Protein AF-A0AAV3HTE1-F1 (afdb_monomer_lite)

pLDDT: mean 76.44, std 11.51, range [42.75, 90.94]

Sequence (98 aa):
MLFWTSIAVSTVALSRPNISIEVLISLLFIAGVFTWTTIYWLVRNCVKPITCITNDIERMNQTGSVVPIANIYGEEYEALLVAVNKAMRLAQGEKQER

Radius of gyration: 22.9 Å; chains: 1; bounding box: 48×18×62 Å

Structure (mmCIF, N/CA/C/O backbone):
data_AF-A0AAV3HTE1-F1
#
_entry.id   AF-A0AAV3HTE1-F1
#
loop_
_atom_site.group_PDB
_atom_site.id
_atom_site.type_symbol
_atom_site.label_atom_id
_atom_site.label_alt_id
_atom_site.label_comp_id
_atom_site.label_asym_id
_atom_site.label_entity_id
_atom_site.label_seq_id
_atom_site.pdbx_PDB_ins_code
_atom_site.Cartn_x
_atom_site.Cartn_y
_atom_site.Cartn_z
_atom_site.occupancy
_atom_site.B_iso_or_equiv
_atom_site.auth_seq_id
_atom_site.auth_comp_id
_atom_site.auth_asym_id
_atom_site.auth_atom_id
_atom_site.pdbx_PDB_model_num
ATOM 1 N N . MET A 1 1 ? -1.430 -4.995 -18.834 1.00 51.88 1 MET A N 1
ATOM 2 C CA . MET A 1 1 ? -0.607 -4.645 -20.019 1.00 51.88 1 MET A CA 1
ATOM 3 C C . MET A 1 1 ? 0.839 -4.288 -19.672 1.00 51.88 1 MET A C 1
ATOM 5 O O . MET A 1 1 ? 1.728 -4.799 -20.333 1.00 51.88 1 MET A O 1
ATOM 9 N N . LEU A 1 2 ? 1.086 -3.490 -18.627 1.00 53.88 2 LEU A N 1
ATOM 10 C CA . LEU A 1 2 ? 2.416 -2.976 -18.255 1.00 53.88 2 LEU A CA 1
ATOM 11 C C . LEU A 1 2 ? 3.486 -4.065 -17.968 1.00 53.88 2 LEU A C 1
ATOM 13 O O . LEU A 1 2 ? 4.644 -3.928 -18.357 1.00 53.88 2 LEU A O 1
ATOM 17 N N . PHE A 1 3 ? 3.100 -5.191 -17.360 1.00 55.56 3 PHE A N 1
ATOM 18 C CA . PHE A 1 3 ? 4.003 -6.328 -17.116 1.00 55.56 3 PHE A CA 1
ATOM 19 C C . PHE A 1 3 ? 4.531 -6.965 -18.417 1.00 55.56 3 PHE A C 1
ATOM 21 O O . PHE A 1 3 ? 5.726 -7.212 -18.560 1.00 55.56 3 PHE A O 1
ATOM 28 N N . TRP A 1 4 ? 3.658 -7.145 -19.411 1.00 58.12 4 TRP A N 1
ATOM 29 C CA . TRP A 1 4 ? 4.016 -7.742 -20.701 1.00 58.12 4 TRP A CA 1
ATOM 30 C C . TRP A 1 4 ? 4.929 -6.840 -21.536 1.00 58.12 4 TRP A C 1
ATOM 32 O O . TRP A 1 4 ? 5.818 -7.341 -22.221 1.00 58.12 4 TRP A O 1
ATOM 42 N N . THR A 1 5 ? 4.775 -5.516 -21.432 1.00 60.22 5 THR A N 1
ATOM 43 C CA . THR A 1 5 ? 5.692 -4.560 -22.071 1.00 60.22 5 THR A CA 1
ATOM 44 C C . THR A 1 5 ? 7.091 -4.599 -21.459 1.00 60.22 5 THR A C 1
ATOM 46 O O . THR A 1 5 ? 8.066 -4.512 -22.197 1.00 60.22 5 THR A O 1
ATOM 49 N N . SER A 1 6 ? 7.212 -4.800 -20.142 1.00 61.41 6 SER A N 1
ATOM 50 C CA . SER A 1 6 ? 8.520 -4.956 -19.492 1.00 61.41 6 SER A CA 1
ATOM 51 C C .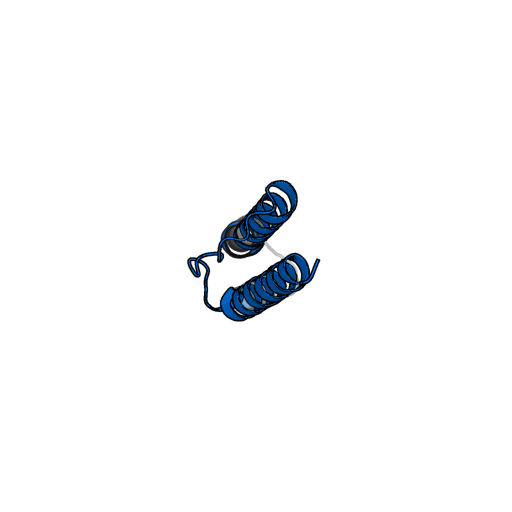 SER A 1 6 ? 9.231 -6.228 -19.963 1.00 61.41 6 SER A C 1
ATOM 53 O O . SER A 1 6 ? 10.402 -6.158 -20.329 1.00 61.41 6 SER A O 1
ATOM 55 N N . ILE A 1 7 ? 8.513 -7.354 -20.048 1.00 66.12 7 ILE A N 1
ATOM 56 C CA . ILE A 1 7 ? 9.067 -8.616 -20.559 1.00 66.12 7 ILE A CA 1
ATOM 57 C C . ILE A 1 7 ? 9.520 -8.454 -22.012 1.00 66.12 7 ILE A C 1
ATOM 59 O O . ILE A 1 7 ? 10.657 -8.788 -22.328 1.00 66.12 7 ILE A O 1
ATOM 63 N N . ALA A 1 8 ? 8.682 -7.880 -22.881 1.00 65.56 8 ALA A N 1
ATOM 64 C CA . ALA A 1 8 ? 9.015 -7.687 -24.292 1.00 65.56 8 ALA A CA 1
ATOM 65 C C . ALA A 1 8 ? 10.276 -6.825 -24.488 1.00 65.56 8 ALA A C 1
ATOM 67 O O . ALA A 1 8 ? 11.138 -7.164 -25.299 1.00 65.56 8 ALA A O 1
ATOM 68 N N . VAL A 1 9 ? 10.421 -5.748 -23.711 1.00 64.94 9 VAL A N 1
ATOM 69 C CA . VAL A 1 9 ? 11.610 -4.886 -23.740 1.00 64.94 9 VAL A CA 1
ATOM 70 C C . VAL A 1 9 ? 12.864 -5.648 -23.299 1.00 64.94 9 VAL A C 1
ATOM 72 O O . VAL A 1 9 ? 13.896 -5.572 -23.969 1.00 64.94 9 VAL A O 1
ATOM 75 N N . SER A 1 10 ? 12.778 -6.438 -22.225 1.00 65.81 10 SER A N 1
ATOM 76 C CA . SER A 1 10 ? 13.894 -7.265 -21.753 1.00 65.81 10 SER A CA 1
ATOM 77 C C . SER A 1 10 ? 14.282 -8.355 -22.759 1.00 65.81 10 SER A C 1
ATOM 79 O O . SER A 1 10 ? 15.469 -8.581 -22.989 1.00 65.81 10 SER A O 1
ATOM 81 N N . THR A 1 11 ? 13.315 -9.003 -23.415 1.00 66.31 11 THR A N 1
ATOM 82 C CA . THR A 1 11 ? 13.580 -10.051 -24.415 1.00 66.31 11 THR A CA 1
ATOM 83 C C . THR A 1 11 ? 14.256 -9.497 -25.675 1.00 66.31 11 THR A C 1
ATOM 85 O O . THR A 1 11 ? 15.161 -10.133 -26.218 1.00 66.31 11 THR A O 1
ATOM 88 N N . VAL A 1 12 ? 13.880 -8.295 -26.129 1.00 64.50 12 VAL A N 1
ATOM 89 C CA . VAL A 1 12 ? 14.532 -7.623 -27.272 1.00 64.50 12 VAL A CA 1
ATOM 90 C C . VAL A 1 12 ? 15.960 -7.186 -26.925 1.00 64.50 12 VAL A C 1
ATOM 92 O O . VAL A 1 12 ? 16.850 -7.278 -27.769 1.00 64.50 12 VAL A O 1
ATOM 95 N N . ALA A 1 13 ? 16.202 -6.773 -25.679 1.00 61.59 13 ALA A N 1
ATOM 96 C CA . ALA A 1 13 ? 17.540 -6.425 -25.207 1.00 61.59 13 ALA A CA 1
ATOM 97 C C . ALA A 1 13 ? 18.487 -7.643 -25.136 1.00 61.59 13 ALA A C 1
ATOM 99 O O . ALA A 1 13 ? 19.674 -7.534 -25.415 1.00 61.59 13 ALA A O 1
ATOM 100 N N . LEU A 1 14 ? 17.974 -8.825 -24.790 1.00 63.28 14 LEU A N 1
ATOM 101 C CA . LEU A 1 14 ? 18.780 -10.049 -24.656 1.00 63.28 14 LEU A CA 1
ATOM 102 C C . LEU A 1 14 ? 19.079 -10.754 -25.989 1.00 63.28 14 LEU A C 1
ATOM 104 O O . LEU A 1 14 ? 20.011 -11.548 -26.069 1.00 63.28 14 LEU A O 1
ATOM 108 N N . SER A 1 15 ? 18.300 -10.483 -27.039 1.00 63.47 15 SER A N 1
ATOM 109 C CA . SER A 1 15 ? 18.374 -11.202 -28.322 1.00 63.47 15 SER A CA 1
ATOM 110 C C . SER A 1 15 ? 19.278 -10.544 -29.371 1.00 63.47 15 SER A C 1
ATOM 112 O O . SER A 1 15 ? 19.452 -11.100 -30.457 1.00 63.47 15 SER A O 1
ATOM 114 N N . ARG A 1 16 ? 19.887 -9.383 -29.077 1.00 62.09 16 ARG A N 1
ATOM 115 C CA . ARG A 1 16 ? 20.807 -8.694 -29.999 1.00 62.09 16 ARG A CA 1
ATOM 116 C C . ARG A 1 16 ? 22.222 -8.591 -29.412 1.00 62.09 16 ARG A C 1
ATOM 118 O O . ARG A 1 16 ? 22.407 -7.874 -28.436 1.00 62.09 16 ARG A O 1
ATOM 125 N N . PRO A 1 17 ? 23.238 -9.226 -30.029 1.00 57.66 17 PRO A N 1
ATOM 126 C CA . PRO A 1 17 ? 24.608 -9.235 -29.505 1.00 57.66 17 PRO A CA 1
ATOM 127 C C . PRO A 1 17 ? 25.351 -7.893 -29.653 1.00 57.66 17 PRO A C 1
ATOM 129 O O . PRO A 1 17 ? 26.352 -7.689 -28.980 1.00 57.66 17 PRO A O 1
ATOM 132 N N . ASN A 1 18 ? 24.852 -6.967 -30.483 1.00 66.06 18 ASN A N 1
ATOM 133 C CA . ASN A 1 18 ? 25.401 -5.617 -30.674 1.00 66.06 18 ASN A CA 1
ATOM 134 C C . ASN A 1 18 ? 24.315 -4.558 -30.436 1.00 66.06 18 ASN A C 1
ATOM 136 O O . ASN A 1 18 ? 23.771 -3.971 -31.374 1.00 66.06 18 ASN A O 1
ATOM 140 N N . ILE A 1 19 ? 23.959 -4.334 -29.175 1.00 67.25 19 ILE A N 1
ATOM 141 C CA . ILE A 1 19 ? 23.120 -3.194 -28.795 1.00 67.25 19 ILE A CA 1
ATOM 142 C C . ILE A 1 19 ? 24.007 -1.955 -28.715 1.00 67.25 19 ILE A C 1
ATOM 144 O O . ILE A 1 19 ? 24.975 -1.928 -27.960 1.00 67.25 19 ILE A O 1
ATOM 148 N N . SER A 1 20 ? 23.675 -0.927 -29.504 1.00 78.12 20 SER A N 1
ATOM 149 C CA . SER A 1 20 ? 24.310 0.387 -29.374 1.00 78.12 20 SER A CA 1
ATOM 150 C C . SER A 1 20 ? 24.117 0.907 -27.949 1.00 78.12 20 SER A C 1
ATOM 152 O O . SER A 1 20 ? 23.028 0.782 -27.384 1.00 78.12 20 SER A O 1
ATOM 154 N N . ILE A 1 21 ? 25.156 1.520 -27.381 1.00 77.38 21 ILE A N 1
ATOM 155 C CA . ILE A 1 21 ? 25.131 2.104 -26.032 1.00 77.38 21 ILE A CA 1
ATOM 156 C C . ILE A 1 21 ? 23.937 3.059 -25.874 1.00 77.38 21 ILE A C 1
ATOM 158 O O . ILE A 1 21 ? 23.271 3.047 -24.844 1.00 77.38 21 ILE A O 1
ATOM 162 N N . GLU A 1 22 ? 23.596 3.813 -26.918 1.00 74.25 22 GLU A N 1
ATOM 163 C CA . GLU A 1 22 ? 22.443 4.723 -26.936 1.00 74.25 22 GLU A CA 1
ATOM 164 C C . GLU A 1 22 ? 21.107 3.993 -26.722 1.00 74.25 22 GLU A C 1
ATOM 166 O O . GLU A 1 22 ? 20.235 4.458 -25.983 1.00 74.25 22 GLU A O 1
ATOM 171 N N . VAL A 1 23 ? 20.957 2.811 -27.325 1.00 78.56 23 VAL A N 1
ATOM 172 C CA . VAL A 1 23 ? 19.771 1.962 -27.164 1.00 78.56 23 VAL A CA 1
ATOM 173 C C . VAL A 1 23 ? 19.736 1.377 -25.753 1.00 78.56 23 VAL A C 1
ATOM 175 O O . VAL A 1 23 ? 18.681 1.386 -25.125 1.00 78.56 23 VAL A O 1
ATOM 178 N N . LEU A 1 24 ? 20.877 0.944 -25.209 1.00 76.00 24 LEU A N 1
ATOM 179 C CA . LEU A 1 24 ? 20.959 0.446 -23.833 1.00 76.00 24 LEU A CA 1
ATOM 180 C C . LEU A 1 24 ? 20.568 1.525 -22.809 1.00 76.00 24 LEU A C 1
ATOM 182 O O . LEU A 1 24 ? 19.758 1.260 -21.922 1.00 76.00 24 LEU A O 1
ATOM 186 N N . ILE A 1 25 ? 21.088 2.749 -22.954 1.00 80.25 25 ILE A N 1
ATOM 187 C CA . ILE A 1 25 ? 20.755 3.885 -22.079 1.00 80.25 25 ILE A CA 1
ATOM 188 C C . ILE A 1 25 ? 19.260 4.214 -22.166 1.00 80.25 25 ILE A C 1
ATOM 190 O O . ILE A 1 25 ? 18.6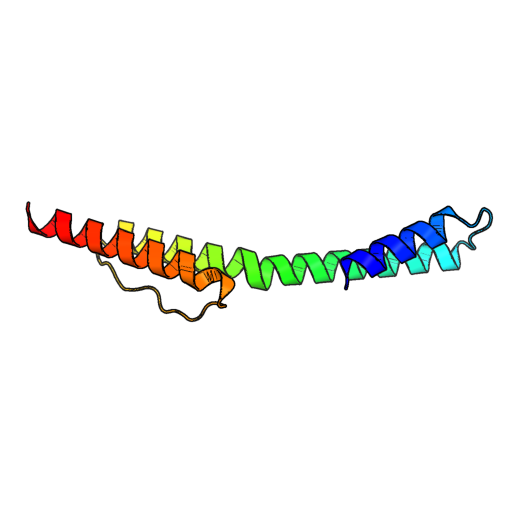07 4.391 -21.137 1.00 80.25 25 ILE A O 1
ATOM 194 N N . SER A 1 26 ? 18.697 4.236 -23.377 1.00 79.75 26 SER A N 1
ATOM 195 C CA . SER A 1 26 ? 17.267 4.493 -23.587 1.00 79.75 26 SER A CA 1
ATOM 196 C C . SER A 1 26 ? 16.392 3.437 -22.905 1.00 79.75 26 SER A C 1
ATOM 198 O O . SER A 1 26 ? 15.407 3.770 -22.247 1.00 79.75 26 SER A O 1
ATOM 200 N N . LEU A 1 27 ? 16.772 2.160 -23.009 1.00 81.06 27 LEU A N 1
ATOM 201 C CA . LEU A 1 27 ? 16.057 1.056 -22.369 1.00 81.06 27 LEU A CA 1
ATOM 202 C C . LEU A 1 27 ? 16.128 1.121 -20.840 1.00 81.06 27 LEU A C 1
ATOM 204 O O . LEU A 1 27 ? 15.110 0.923 -20.177 1.00 81.06 27 LEU A O 1
ATOM 208 N N . LEU A 1 28 ? 17.297 1.441 -20.279 1.00 82.94 28 LEU A N 1
ATOM 209 C CA . LEU A 1 28 ? 17.465 1.627 -18.835 1.00 82.94 28 LEU A CA 1
ATOM 210 C C . LEU A 1 28 ? 16.639 2.808 -18.319 1.00 82.94 28 LEU A C 1
ATOM 212 O O . LEU A 1 28 ? 16.012 2.703 -17.266 1.00 82.94 28 LEU A O 1
ATOM 216 N N . PHE A 1 29 ? 16.581 3.907 -19.074 1.00 83.38 29 PHE A N 1
ATOM 217 C CA . PHE A 1 29 ? 15.758 5.059 -18.722 1.00 83.38 29 PHE A CA 1
ATOM 218 C C . PHE A 1 29 ? 14.264 4.706 -18.717 1.00 83.38 29 PHE A C 1
ATOM 220 O O . PHE A 1 29 ? 13.568 4.991 -17.743 1.00 83.38 29 PHE A O 1
ATOM 227 N N . ILE A 1 30 ? 13.780 4.013 -19.754 1.00 85.19 30 ILE A N 1
ATOM 228 C CA . ILE A 1 30 ? 12.386 3.547 -19.831 1.00 85.19 30 ILE A CA 1
ATOM 229 C C . ILE A 1 30 ? 12.069 2.599 -18.670 1.00 85.19 30 ILE A C 1
ATOM 231 O O . ILE A 1 30 ? 11.040 2.763 -18.015 1.00 85.19 30 ILE A O 1
ATOM 235 N N . ALA A 1 31 ? 12.955 1.643 -18.374 1.00 81.81 31 ALA A N 1
ATOM 236 C CA . ALA A 1 31 ? 12.789 0.723 -17.252 1.00 81.81 31 ALA A CA 1
ATOM 237 C C . ALA A 1 31 ? 12.754 1.462 -15.903 1.00 81.81 31 ALA A C 1
ATOM 239 O O . ALA A 1 31 ? 11.924 1.145 -15.048 1.00 81.81 31 ALA A O 1
ATOM 240 N N . GLY A 1 32 ? 13.603 2.478 -15.725 1.00 83.69 32 GLY A N 1
ATOM 241 C CA . GLY A 1 32 ? 13.630 3.322 -14.532 1.00 83.69 32 GLY A CA 1
ATOM 242 C C . GLY A 1 32 ? 12.330 4.102 -14.337 1.00 83.69 32 GLY A C 1
ATOM 243 O O . GLY A 1 32 ? 11.710 4.006 -13.277 1.00 83.69 32 GLY A O 1
ATOM 244 N N . VAL A 1 33 ? 11.868 4.811 -15.373 1.00 88.50 33 VAL A N 1
ATOM 245 C CA . VAL A 1 33 ? 10.602 5.566 -15.337 1.00 88.50 33 VAL A CA 1
ATOM 246 C C . VAL A 1 33 ? 9.425 4.631 -15.077 1.00 88.50 33 VAL A C 1
ATOM 248 O O . VAL A 1 33 ? 8.600 4.902 -14.210 1.00 88.50 33 VAL A O 1
ATOM 251 N N . PHE A 1 34 ? 9.374 3.495 -15.769 1.00 86.00 34 PHE A N 1
ATOM 252 C CA . PHE A 1 34 ? 8.320 2.505 -15.591 1.00 86.00 34 PHE A CA 1
ATOM 253 C C . PHE A 1 34 ? 8.268 1.965 -14.156 1.00 86.00 34 PHE A C 1
ATOM 255 O O . PHE A 1 34 ? 7.192 1.886 -13.554 1.00 86.00 34 PHE A O 1
ATOM 262 N N . THR A 1 35 ? 9.428 1.630 -13.587 1.00 86.00 35 THR A N 1
ATOM 263 C CA . THR A 1 35 ? 9.537 1.145 -12.206 1.00 86.00 35 THR A CA 1
ATOM 264 C C . THR A 1 35 ? 9.073 2.219 -11.227 1.00 86.00 35 THR A C 1
ATOM 266 O O . THR A 1 35 ? 8.243 1.943 -10.362 1.00 86.00 35 THR A O 1
ATOM 269 N N . TRP A 1 36 ? 9.525 3.462 -11.406 1.00 90.75 36 TRP A N 1
ATOM 270 C CA . TRP A 1 36 ? 9.112 4.595 -10.582 1.00 90.75 36 TRP A CA 1
ATOM 271 C C . TRP A 1 36 ? 7.599 4.830 -10.627 1.00 90.75 36 TRP A C 1
ATOM 273 O O . TRP A 1 36 ? 6.958 4.921 -9.581 1.00 90.75 36 TRP A O 1
ATOM 283 N N . THR A 1 37 ? 7.003 4.878 -11.822 1.00 90.50 37 THR A N 1
ATOM 284 C CA . THR A 1 37 ? 5.557 5.075 -11.992 1.00 90.50 37 THR A CA 1
ATOM 285 C C . THR A 1 37 ? 4.760 3.939 -11.357 1.00 90.50 37 THR A C 1
ATOM 287 O O . THR A 1 37 ? 3.746 4.195 -10.709 1.00 90.50 37 THR A O 1
ATOM 290 N N . THR A 1 38 ? 5.232 2.697 -11.489 1.00 87.50 38 THR A N 1
ATOM 291 C CA . THR A 1 38 ? 4.579 1.526 -10.889 1.00 87.50 38 THR A CA 1
ATOM 292 C C . THR A 1 38 ? 4.626 1.586 -9.364 1.00 87.50 38 THR A C 1
ATOM 294 O O . THR A 1 38 ? 3.596 1.412 -8.714 1.00 87.50 38 THR A O 1
ATOM 297 N N . ILE A 1 39 ? 5.788 1.905 -8.782 1.00 89.94 39 ILE A N 1
ATOM 298 C CA . ILE A 1 39 ? 5.938 2.080 -7.330 1.00 89.94 39 ILE A CA 1
ATOM 299 C C . ILE A 1 39 ? 5.058 3.232 -6.840 1.00 89.94 39 ILE A C 1
ATOM 301 O O . ILE A 1 39 ? 4.333 3.076 -5.861 1.00 89.94 39 ILE A O 1
ATOM 305 N N . TYR A 1 40 ? 5.072 4.374 -7.528 1.00 90.94 40 TYR A N 1
ATOM 306 C CA . TYR A 1 40 ? 4.244 5.524 -7.173 1.00 90.94 40 TYR A CA 1
ATOM 307 C C . TYR A 1 40 ? 2.751 5.170 -7.183 1.00 90.94 40 TYR A C 1
ATOM 309 O O . TYR A 1 40 ? 2.023 5.514 -6.249 1.00 90.94 40 TYR A O 1
ATOM 317 N N . TRP A 1 41 ? 2.299 4.450 -8.213 1.00 90.25 41 TRP A N 1
ATOM 318 C CA . TRP A 1 41 ? 0.920 3.986 -8.315 1.00 90.25 41 TRP A CA 1
ATOM 319 C C . TRP A 1 41 ? 0.564 3.030 -7.171 1.00 90.25 41 TRP A C 1
ATOM 321 O O . TRP A 1 41 ? -0.474 3.217 -6.538 1.00 90.25 41 TRP A O 1
ATOM 331 N N . LEU A 1 42 ? 1.439 2.073 -6.850 1.00 89.19 42 LEU A N 1
ATOM 332 C CA . LEU A 1 42 ? 1.233 1.104 -5.772 1.00 89.19 42 LEU A CA 1
ATOM 333 C C . LEU A 1 42 ? 1.213 1.777 -4.393 1.00 89.19 42 LEU A C 1
ATOM 335 O O . LEU A 1 42 ? 0.346 1.499 -3.570 1.00 89.19 42 LEU A O 1
ATOM 339 N N . VAL A 1 43 ? 2.108 2.728 -4.133 1.00 89.50 43 VAL A N 1
ATOM 340 C CA . VAL A 1 43 ? 2.102 3.482 -2.872 1.00 89.50 43 VAL A CA 1
ATOM 341 C C . VAL A 1 43 ? 0.821 4.304 -2.743 1.00 89.50 43 VAL A C 1
ATOM 343 O O . VAL A 1 43 ? 0.196 4.323 -1.684 1.00 89.50 43 VAL A O 1
ATOM 346 N N . ARG A 1 44 ? 0.411 4.988 -3.815 1.00 87.19 44 ARG A N 1
ATOM 347 C CA . ARG A 1 44 ? -0.747 5.884 -3.783 1.00 87.19 44 ARG A CA 1
ATOM 348 C C . ARG A 1 44 ? -2.072 5.138 -3.666 1.00 87.19 44 ARG A C 1
ATOM 350 O O . ARG A 1 44 ? -2.918 5.588 -2.901 1.00 87.19 44 ARG A O 1
ATOM 357 N N . ASN A 1 45 ? -2.251 4.063 -4.426 1.00 84.62 45 ASN A N 1
ATOM 358 C CA . ASN A 1 45 ? -3.526 3.352 -4.505 1.00 84.62 45 ASN A CA 1
ATOM 359 C C . ASN A 1 45 ? -3.599 2.166 -3.552 1.00 84.62 45 ASN A C 1
ATOM 361 O O . ASN A 1 45 ? -4.704 1.780 -3.198 1.00 84.62 45 ASN A O 1
ATOM 365 N N . CYS A 1 46 ? -2.459 1.615 -3.118 1.00 85.12 46 CYS A N 1
ATOM 366 C CA . CYS A 1 46 ? -2.458 0.468 -2.218 1.00 85.12 46 CYS A CA 1
ATOM 367 C C . CYS A 1 46 ? -2.040 0.821 -0.793 1.00 85.12 46 CYS A C 1
ATOM 369 O O . CYS A 1 46 ? -2.799 0.632 0.154 1.00 85.12 46 CYS A O 1
ATOM 371 N N . VAL A 1 47 ? -0.828 1.356 -0.632 1.00 86.56 47 VAL A N 1
ATOM 372 C CA . VAL A 1 47 ? -0.246 1.568 0.702 1.00 86.56 47 VAL A CA 1
ATOM 373 C C . VAL A 1 47 ? -0.990 2.664 1.462 1.00 86.56 47 VAL A C 1
ATOM 375 O O . VAL A 1 47 ? -1.383 2.448 2.603 1.00 86.56 47 VAL A O 1
ATOM 378 N N . LYS A 1 48 ? -1.234 3.822 0.833 1.00 87.25 48 LYS A N 1
ATOM 379 C CA . LYS A 1 48 ? -1.897 4.955 1.499 1.00 87.25 48 LYS A CA 1
ATOM 380 C C . LYS A 1 48 ? -3.297 4.612 2.034 1.00 87.25 48 LYS A C 1
ATOM 382 O O . LYS A 1 48 ? -3.524 4.896 3.208 1.00 87.25 48 LYS A O 1
ATOM 387 N N . PRO A 1 49 ? -4.213 3.999 1.255 1.00 84.62 49 PRO A N 1
ATOM 388 C CA . PRO A 1 49 ? -5.513 3.571 1.772 1.00 84.62 49 PRO A CA 1
ATOM 389 C C . PRO A 1 49 ? -5.408 2.644 2.979 1.00 84.62 49 PRO A C 1
ATOM 391 O O . PRO A 1 49 ? -6.052 2.895 3.993 1.00 84.62 49 PRO A O 1
ATOM 394 N N . ILE A 1 50 ? -4.538 1.630 2.906 1.00 86.56 50 ILE A N 1
ATOM 395 C CA . ILE A 1 50 ? -4.322 0.686 4.009 1.00 86.56 50 ILE A CA 1
ATOM 396 C C . ILE A 1 50 ? -3.822 1.424 5.253 1.00 86.56 50 ILE A C 1
ATOM 398 O O . ILE A 1 50 ? -4.363 1.225 6.333 1.00 86.56 50 ILE A O 1
ATOM 402 N N . THR A 1 51 ? -2.833 2.311 5.116 1.00 87.94 51 THR A N 1
ATOM 403 C CA . THR A 1 51 ? -2.316 3.098 6.244 1.00 87.94 51 THR A CA 1
ATOM 404 C C . THR A 1 51 ? -3.395 3.979 6.873 1.00 87.94 51 THR A C 1
ATOM 406 O O . THR A 1 51 ? -3.463 4.065 8.096 1.00 87.94 51 THR A O 1
ATOM 409 N N . CYS A 1 52 ? -4.253 4.615 6.071 1.00 86.56 52 CYS A N 1
ATOM 410 C CA . CYS A 1 52 ? -5.362 5.410 6.598 1.00 86.56 52 CYS A CA 1
ATOM 411 C C . CYS A 1 52 ? -6.354 4.550 7.389 1.00 86.56 52 CYS A C 1
ATOM 413 O O . CYS A 1 52 ? -6.663 4.896 8.525 1.00 86.56 52 CYS A O 1
ATOM 415 N N . ILE A 1 53 ? -6.777 3.408 6.835 1.00 86.38 53 ILE A N 1
ATOM 416 C CA . ILE A 1 53 ? -7.683 2.471 7.515 1.00 86.38 53 ILE A CA 1
ATOM 417 C C . ILE A 1 53 ? -7.067 1.997 8.838 1.00 86.38 53 ILE A C 1
ATOM 419 O O . ILE A 1 53 ? -7.734 2.013 9.869 1.00 86.38 53 ILE A O 1
ATOM 423 N N . THR A 1 54 ? -5.786 1.623 8.838 1.00 87.12 54 THR A N 1
ATOM 424 C CA . THR A 1 54 ? -5.081 1.197 10.055 1.00 87.12 54 THR A CA 1
ATOM 425 C C . THR A 1 54 ? -5.032 2.306 11.106 1.00 87.12 54 THR A C 1
ATOM 427 O O . THR A 1 54 ? -5.317 2.043 12.272 1.00 87.12 54 THR A O 1
ATOM 430 N N . ASN A 1 55 ? -4.733 3.546 10.710 1.00 88.00 55 ASN A N 1
ATOM 431 C CA . ASN A 1 55 ? -4.710 4.685 11.632 1.00 88.00 55 ASN A CA 1
ATOM 432 C C . ASN A 1 55 ? -6.095 4.980 12.221 1.00 88.00 55 ASN A C 1
ATOM 434 O O . ASN A 1 55 ? -6.201 5.346 13.392 1.00 88.00 55 ASN A O 1
ATOM 438 N N . ASP A 1 56 ? -7.156 4.824 11.429 1.00 85.12 56 ASP A N 1
ATOM 439 C CA . ASP A 1 56 ? -8.526 5.000 11.906 1.00 85.12 56 ASP A CA 1
ATOM 440 C C . ASP A 1 56 ? -8.890 3.916 12.929 1.00 85.12 56 ASP A C 1
ATOM 442 O O . ASP A 1 56 ? -9.403 4.238 14.000 1.00 85.12 56 ASP A O 1
ATOM 446 N N . ILE A 1 57 ? -8.538 2.652 12.668 1.00 84.75 57 ILE A N 1
ATOM 447 C CA . ILE A 1 57 ? -8.711 1.550 13.630 1.00 84.75 57 ILE A CA 1
ATOM 448 C C . ILE A 1 57 ? -7.934 1.829 14.924 1.00 84.75 57 ILE A C 1
ATOM 450 O O . ILE A 1 57 ? -8.470 1.660 16.021 1.00 84.75 57 ILE A O 1
ATOM 454 N N . GLU A 1 58 ? -6.684 2.284 14.820 1.00 86.25 58 GLU A N 1
ATOM 455 C CA . GLU A 1 58 ? -5.854 2.599 15.984 1.00 86.25 58 GLU A CA 1
ATOM 456 C C . GLU A 1 58 ? -6.449 3.745 16.812 1.00 86.25 58 GLU A C 1
ATOM 458 O O . GLU A 1 58 ? -6.545 3.644 18.038 1.00 86.25 58 GLU A O 1
ATOM 463 N N . ARG A 1 59 ? -6.944 4.802 16.158 1.00 84.12 59 ARG A N 1
ATOM 464 C CA . ARG A 1 59 ? -7.657 5.898 16.829 1.00 84.12 59 ARG A CA 1
ATOM 465 C C . ARG A 1 59 ? -8.912 5.421 17.546 1.00 84.12 59 ARG A C 1
ATOM 467 O O . ARG A 1 59 ? -9.187 5.887 18.652 1.00 84.12 59 ARG A O 1
ATOM 474 N N . MET A 1 60 ? -9.671 4.501 16.962 1.00 81.94 60 MET A N 1
ATOM 475 C CA . MET A 1 60 ? -10.866 3.948 17.609 1.00 81.94 60 MET A CA 1
ATOM 476 C C . MET A 1 60 ? -10.511 3.083 18.816 1.00 81.94 60 MET A C 1
ATOM 478 O O . MET A 1 60 ? -11.185 3.153 19.843 1.00 81.94 60 MET A O 1
ATOM 482 N N . ASN A 1 61 ? -9.413 2.331 18.740 1.00 82.00 61 ASN A N 1
ATOM 483 C CA . ASN A 1 61 ? -8.891 1.590 19.883 1.00 82.00 61 ASN A CA 1
ATOM 484 C C . ASN A 1 61 ? -8.471 2.533 21.027 1.00 82.00 61 ASN A C 1
ATOM 486 O O . ASN A 1 61 ? -8.816 2.294 22.182 1.00 82.00 61 ASN A O 1
ATOM 490 N N . GLN A 1 62 ? -7.785 3.636 20.708 1.00 83.94 62 GLN A N 1
ATOM 491 C CA . GLN A 1 62 ? -7.304 4.610 21.697 1.00 83.94 62 GLN A CA 1
ATOM 492 C C . GLN A 1 62 ? -8.426 5.459 22.313 1.00 83.94 62 GLN A C 1
ATOM 494 O O . GLN A 1 62 ? -8.410 5.733 23.509 1.00 83.94 62 GLN A O 1
ATOM 499 N N . THR A 1 63 ? -9.403 5.889 21.512 1.00 78.69 63 THR A N 1
ATOM 500 C CA . THR A 1 63 ? -10.514 6.741 21.980 1.00 78.69 63 THR A CA 1
ATOM 501 C C . THR A 1 63 ? -11.662 5.941 22.588 1.00 78.69 63 THR A C 1
ATOM 503 O O . THR A 1 63 ? -12.517 6.506 23.266 1.00 78.69 63 THR A O 1
ATOM 506 N N . GLY A 1 64 ? -11.729 4.636 22.315 1.00 71.06 64 GLY A N 1
ATOM 507 C CA . GLY A 1 64 ? -12.843 3.774 22.698 1.00 71.06 64 GLY A CA 1
ATOM 508 C C . GLY A 1 64 ? -14.150 4.064 21.951 1.00 71.06 64 GLY A C 1
ATOM 509 O O . GLY A 1 64 ? -15.111 3.314 22.137 1.00 71.06 64 GLY A O 1
ATOM 510 N N . SER A 1 65 ? -14.178 5.103 21.110 1.00 72.88 65 SER A N 1
ATOM 511 C CA . SER A 1 65 ? -15.300 5.483 20.260 1.00 72.88 65 SER A CA 1
ATOM 512 C C . SER A 1 65 ? -15.139 4.825 18.899 1.00 72.88 65 SER A C 1
ATOM 514 O O . SER A 1 65 ? -14.175 5.071 18.177 1.00 72.88 65 SER A O 1
ATOM 516 N N . VAL A 1 66 ? -16.090 3.966 18.560 1.00 73.69 66 VAL A N 1
ATOM 517 C CA . VAL A 1 66 ? -16.104 3.244 17.293 1.00 73.69 66 VAL A CA 1
ATOM 518 C C . VAL A 1 66 ? -16.968 4.022 16.309 1.00 73.69 66 VAL A C 1
ATOM 520 O O . VAL A 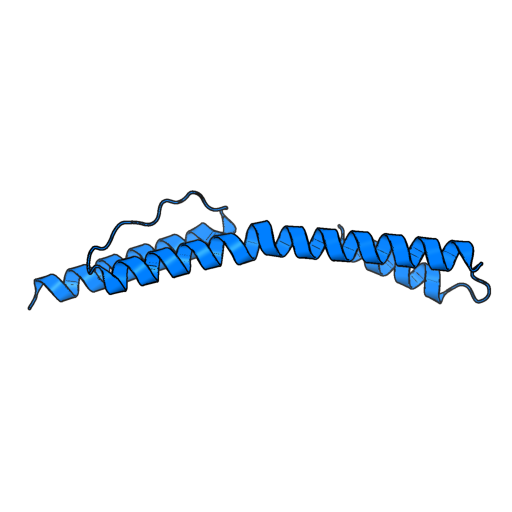1 66 ? -18.176 4.168 16.504 1.00 73.69 66 VAL A O 1
ATOM 523 N N . VAL A 1 67 ? -16.338 4.518 15.247 1.00 71.50 67 VAL A N 1
ATOM 524 C CA . VAL A 1 67 ? -16.994 5.248 14.159 1.00 71.50 67 VAL A CA 1
ATOM 525 C C . VAL A 1 67 ? -16.857 4.413 12.887 1.00 71.50 67 VAL A C 1
ATOM 527 O O . VAL A 1 67 ? -15.764 3.942 12.599 1.00 71.50 67 VAL A O 1
ATOM 530 N N . PRO A 1 68 ? -17.923 4.187 12.105 1.00 68.19 68 PRO A N 1
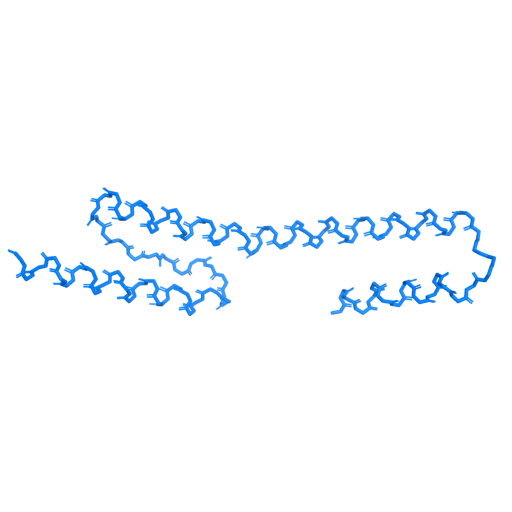ATOM 531 C CA . PRO A 1 68 ? -17.792 3.443 10.858 1.00 68.19 68 PRO A CA 1
ATOM 532 C C . PRO A 1 68 ? -16.830 4.154 9.896 1.00 68.19 68 PRO A C 1
ATOM 534 O O . PRO A 1 68 ? -16.967 5.353 9.646 1.00 68.19 68 PRO A O 1
ATOM 537 N N . ILE A 1 69 ? -15.872 3.406 9.340 1.00 74.00 69 ILE A N 1
ATOM 538 C CA . ILE A 1 69 ? -14.950 3.933 8.326 1.00 74.00 69 ILE A CA 1
ATOM 539 C C . ILE A 1 69 ? -15.740 4.094 7.025 1.00 74.00 69 ILE A C 1
ATOM 541 O O . ILE A 1 69 ? -16.349 3.134 6.540 1.00 74.00 69 ILE A O 1
ATOM 545 N N . ALA A 1 70 ? -15.761 5.312 6.480 1.00 66.25 70 ALA A N 1
ATOM 546 C CA . ALA A 1 70 ? -16.479 5.619 5.249 1.00 66.25 70 ALA A CA 1
ATOM 547 C C . ALA A 1 70 ? -15.869 4.866 4.055 1.00 66.25 70 ALA A C 1
ATOM 549 O O . ALA A 1 70 ? -14.647 4.801 3.909 1.00 66.25 70 ALA A O 1
ATOM 550 N N . ASN A 1 71 ? -16.722 4.331 3.175 1.00 66.62 71 ASN A N 1
ATOM 551 C CA . ASN A 1 71 ? -16.303 3.648 1.950 1.00 66.62 71 ASN A CA 1
ATOM 552 C C . ASN A 1 71 ? -15.888 4.657 0.866 1.00 66.62 71 ASN A C 1
ATOM 554 O O . ASN A 1 71 ? -16.573 4.840 -0.134 1.00 66.62 71 ASN A O 1
ATOM 558 N N . ILE A 1 72 ? -14.800 5.382 1.127 1.00 71.75 72 ILE A N 1
ATOM 559 C CA . ILE A 1 72 ? -14.181 6.334 0.190 1.00 71.75 72 ILE A CA 1
ATOM 560 C C . ILE A 1 72 ? -13.017 5.708 -0.592 1.00 71.75 72 ILE A C 1
ATOM 562 O O . ILE A 1 72 ? -12.349 6.392 -1.367 1.00 71.75 72 ILE A O 1
ATOM 566 N N . TYR A 1 73 ? -12.746 4.425 -0.353 1.00 75.75 73 TYR A N 1
ATOM 567 C CA . TYR A 1 73 ? -11.679 3.663 -0.991 1.00 75.75 73 TYR A CA 1
ATOM 568 C C . TYR A 1 73 ? -12.242 2.856 -2.168 1.00 75.75 73 TYR A C 1
ATOM 570 O O . TYR A 1 73 ? -13.451 2.675 -2.275 1.00 75.75 73 TYR A O 1
ATOM 578 N N . GLY A 1 74 ? -11.369 2.417 -3.079 1.00 75.75 74 GLY A N 1
ATOM 579 C CA . GLY A 1 74 ? -11.780 1.619 -4.239 1.00 75.75 74 GLY A CA 1
ATOM 580 C C . GLY A 1 74 ? -12.457 0.302 -3.845 1.00 75.75 74 GLY A C 1
ATOM 581 O O . GLY A 1 74 ? -12.327 -0.155 -2.707 1.00 75.75 74 GLY A O 1
ATOM 582 N N . GLU A 1 75 ? -13.160 -0.320 -4.795 1.00 82.19 75 GLU A N 1
ATOM 583 C CA . GLU A 1 75 ? -13.873 -1.597 -4.608 1.00 82.19 75 GLU A CA 1
ATOM 584 C C . GLU A 1 75 ? -12.957 -2.704 -4.058 1.00 82.19 75 GLU A C 1
ATOM 586 O O . GLU A 1 75 ? -13.399 -3.579 -3.315 1.00 82.19 75 GLU A O 1
ATOM 591 N N . GLU A 1 76 ? -11.650 -2.625 -4.329 1.00 82.38 76 GLU A N 1
ATOM 592 C CA . GLU A 1 76 ? -10.650 -3.564 -3.816 1.00 82.38 76 GLU A CA 1
ATOM 593 C C . GLU A 1 76 ? -10.562 -3.575 -2.278 1.00 82.38 76 GLU A C 1
ATOM 595 O O . GLU A 1 76 ? -10.087 -4.547 -1.686 1.00 82.38 76 GLU A O 1
ATOM 600 N N . TYR A 1 77 ? -11.035 -2.513 -1.620 1.00 84.19 77 TYR A N 1
ATOM 601 C CA . TYR A 1 77 ? -11.043 -2.351 -0.166 1.00 84.19 77 TYR A CA 1
ATOM 602 C C . TYR A 1 77 ? -12.399 -2.628 0.476 1.00 84.19 77 TYR A C 1
ATOM 604 O O . TYR A 1 77 ? -12.480 -2.678 1.704 1.00 84.19 77 TYR A O 1
ATOM 612 N N . GLU A 1 78 ? -13.455 -2.839 -0.307 1.00 83.56 78 GLU A N 1
ATOM 613 C CA . GLU A 1 78 ? -14.816 -2.970 0.214 1.00 83.56 78 GLU A CA 1
ATOM 614 C C . GLU A 1 78 ? -14.933 -4.140 1.199 1.00 83.56 78 GLU A C 1
ATOM 616 O O . GLU A 1 78 ? -15.409 -3.975 2.324 1.00 83.56 78 GLU A O 1
ATOM 621 N N . ALA A 1 79 ? -14.405 -5.310 0.827 1.00 84.75 79 ALA A N 1
ATOM 622 C CA . ALA A 1 79 ? -14.407 -6.487 1.692 1.00 84.75 79 ALA A CA 1
ATOM 623 C C . ALA A 1 79 ? -13.651 -6.241 3.011 1.00 84.75 79 ALA A C 1
ATOM 625 O O . ALA A 1 79 ? -14.106 -6.665 4.078 1.00 84.75 79 ALA A O 1
ATOM 626 N N . LEU A 1 80 ? -12.526 -5.517 2.953 1.00 85.06 80 LEU A N 1
ATOM 627 C CA . LEU A 1 80 ? -11.748 -5.152 4.135 1.00 85.06 80 LEU A CA 1
ATOM 628 C C . LEU A 1 80 ? -12.542 -4.201 5.038 1.00 85.06 80 LEU A C 1
ATOM 630 O O . LEU A 1 80 ? -12.612 -4.421 6.244 1.00 85.06 80 LEU A O 1
ATOM 634 N N . LEU A 1 81 ? -13.186 -3.184 4.467 1.00 83.44 81 LEU A N 1
ATOM 635 C CA . LEU A 1 81 ? -13.999 -2.225 5.217 1.00 83.44 81 LEU A CA 1
ATOM 636 C C . LEU A 1 81 ? -15.213 -2.888 5.869 1.00 83.44 81 LEU A C 1
ATOM 638 O O . LEU A 1 81 ? -15.526 -2.595 7.023 1.00 83.44 81 LEU A O 1
ATOM 642 N N . VAL A 1 82 ? -15.880 -3.809 5.171 1.00 86.00 82 VAL A N 1
ATOM 643 C CA . VAL A 1 82 ? -16.982 -4.601 5.735 1.00 86.00 82 VAL A CA 1
ATOM 644 C C . VAL A 1 82 ? -16.488 -5.444 6.910 1.00 86.00 82 VAL A C 1
ATOM 646 O O . VAL A 1 82 ? -17.127 -5.455 7.964 1.00 86.00 82 VAL A O 1
ATOM 649 N N . ALA A 1 83 ? -15.341 -6.114 6.764 1.00 86.00 83 ALA A N 1
ATOM 650 C CA . ALA A 1 83 ? -14.750 -6.916 7.831 1.00 86.00 83 ALA A CA 1
ATOM 651 C C . ALA A 1 83 ? -14.379 -6.062 9.054 1.00 86.00 83 ALA A C 1
ATOM 653 O O . ALA A 1 83 ? -14.737 -6.422 10.176 1.00 86.00 83 ALA A O 1
ATOM 654 N N . VAL A 1 84 ? -13.740 -4.907 8.842 1.00 84.81 84 VAL A N 1
ATOM 655 C CA . VAL A 1 84 ? -13.375 -3.965 9.910 1.00 84.81 84 VAL A CA 1
ATOM 656 C C . VAL A 1 84 ? -14.626 -3.440 10.611 1.00 84.81 84 VAL A C 1
ATOM 658 O O . VAL A 1 84 ? -14.745 -3.578 11.825 1.00 84.81 84 VAL A O 1
ATOM 661 N N . ASN A 1 85 ? -15.613 -2.932 9.871 1.00 82.50 85 ASN A N 1
ATOM 662 C CA . ASN A 1 85 ? -16.861 -2.432 10.455 1.00 82.50 85 ASN A CA 1
ATOM 663 C C . ASN A 1 85 ? -17.618 -3.523 11.234 1.00 82.50 85 ASN A C 1
ATOM 665 O O . ASN A 1 85 ? -18.202 -3.243 12.283 1.00 82.50 85 ASN A O 1
ATOM 669 N N . LYS A 1 86 ? -17.589 -4.780 10.768 1.00 84.75 86 LYS A N 1
ATOM 670 C CA . LYS A 1 86 ? -18.177 -5.917 11.489 1.00 84.75 86 LYS A CA 1
ATOM 671 C C . LYS A 1 86 ? -17.424 -6.225 12.785 1.00 84.75 86 LYS A C 1
ATOM 673 O O . LYS A 1 86 ? -18.067 -6.375 13.820 1.00 84.75 86 LYS A O 1
ATOM 678 N N . ALA A 1 87 ? -16.092 -6.287 12.744 1.00 83.75 87 ALA A N 1
ATOM 679 C CA . ALA A 1 87 ? -15.261 -6.509 13.929 1.00 83.75 87 ALA A CA 1
ATOM 680 C C . ALA A 1 87 ? -15.474 -5.408 14.979 1.00 83.75 87 ALA A C 1
ATOM 682 O O . ALA A 1 87 ? -15.626 -5.682 16.166 1.00 83.75 87 ALA A O 1
ATOM 683 N N . MET A 1 88 ? -15.583 -4.164 14.524 1.00 80.44 88 MET A N 1
ATOM 684 C CA . MET A 1 88 ? -15.830 -3.014 15.381 1.00 80.44 88 MET A CA 1
ATOM 685 C C . MET A 1 88 ? -17.202 -3.047 16.067 1.00 80.44 88 MET A C 1
ATOM 687 O O . MET A 1 88 ? -17.299 -2.746 17.255 1.00 80.44 88 MET A O 1
ATOM 691 N N . ARG A 1 89 ? -18.258 -3.470 15.359 1.00 78.81 89 ARG A N 1
ATOM 692 C CA . ARG A 1 89 ? -19.588 -3.680 15.959 1.00 78.81 89 ARG A CA 1
ATOM 693 C C . ARG A 1 89 ? -19.580 -4.770 17.028 1.00 78.81 89 ARG A C 1
ATOM 69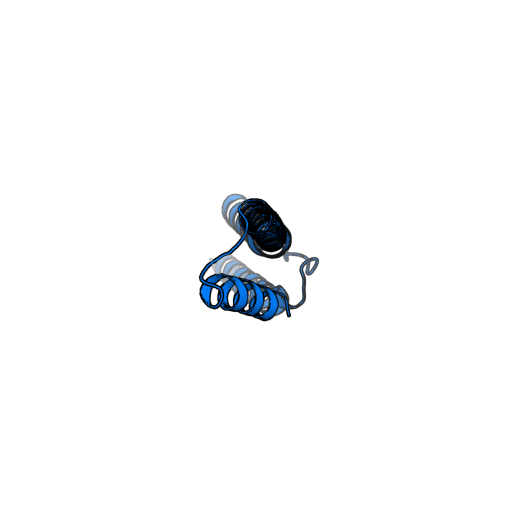5 O O . ARG A 1 89 ? -20.223 -4.601 18.058 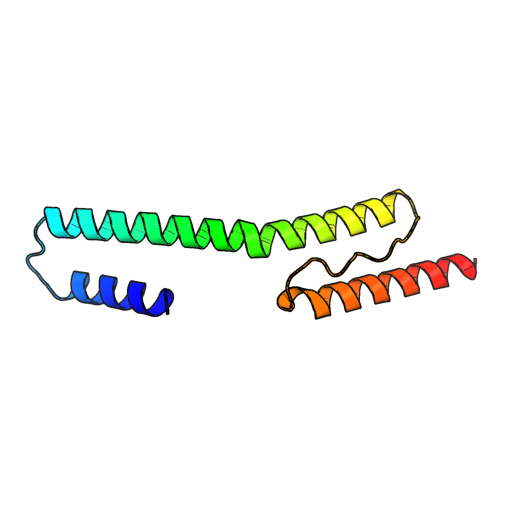1.00 78.81 89 ARG A O 1
ATOM 702 N N . LEU A 1 90 ? -18.849 -5.864 16.803 1.00 81.56 90 LEU A N 1
ATOM 703 C CA . LEU A 1 90 ? -18.689 -6.923 17.805 1.00 81.56 90 LEU A CA 1
ATOM 704 C C . LEU A 1 90 ? -17.990 -6.391 19.065 1.00 81.56 90 LEU A C 1
ATOM 706 O O . LEU A 1 90 ? -18.485 -6.600 20.167 1.00 81.56 90 LEU A O 1
ATOM 710 N N . ALA A 1 91 ? -16.918 -5.612 18.899 1.00 75.25 91 ALA A N 1
ATOM 711 C CA . ALA A 1 91 ? -16.204 -4.992 20.016 1.00 75.25 91 ALA A CA 1
ATOM 712 C C . ALA A 1 91 ? -17.053 -3.966 20.799 1.00 75.25 91 ALA A C 1
ATOM 714 O O . ALA A 1 91 ? -16.832 -3.767 21.993 1.00 75.25 91 ALA A O 1
ATOM 715 N N . GLN A 1 92 ? -18.024 -3.304 20.156 1.00 74.25 92 GLN A N 1
ATOM 716 C CA . GLN A 1 92 ? -19.012 -2.473 20.859 1.00 74.25 92 GLN A CA 1
ATOM 717 C C . GLN A 1 92 ? -20.039 -3.313 21.624 1.00 74.25 92 GLN A C 1
ATOM 719 O O . GLN A 1 92 ? -20.357 -2.971 22.759 1.00 74.25 92 GLN A O 1
ATOM 724 N N . GLY A 1 93 ? -20.534 -4.402 21.025 1.00 66.69 93 GLY A N 1
ATOM 725 C CA . GLY A 1 93 ? -21.495 -5.304 21.664 1.00 66.69 93 GLY A CA 1
ATOM 726 C C . GLY A 1 93 ? -20.956 -5.911 22.961 1.00 66.69 93 GLY A C 1
ATOM 727 O O . GLY A 1 93 ? -21.642 -5.882 23.976 1.00 66.69 93 GLY A O 1
ATOM 728 N N . GLU A 1 94 ? -19.692 -6.344 22.967 1.00 58.19 94 GLU A N 1
ATOM 729 C CA . GLU A 1 94 ? -19.034 -6.866 24.177 1.00 58.19 94 GLU A CA 1
ATOM 730 C C . GLU A 1 94 ? -18.833 -5.807 25.274 1.00 58.19 94 GLU A C 1
ATOM 732 O O . GLU A 1 94 ? -18.815 -6.137 26.459 1.00 58.19 94 GLU A O 1
ATOM 737 N N . LYS A 1 95 ? -18.698 -4.521 24.918 1.00 55.00 95 LYS A N 1
ATOM 738 C CA . LYS A 1 95 ? -18.570 -3.435 25.906 1.00 55.00 95 LYS A CA 1
ATOM 739 C C . LYS A 1 95 ? -19.883 -3.097 26.611 1.00 55.00 95 LYS A C 1
ATOM 741 O O . LYS A 1 95 ? -19.835 -2.401 27.618 1.00 55.00 95 LYS A O 1
ATOM 746 N N . GLN A 1 96 ? -21.026 -3.542 26.092 1.00 49.38 96 GLN A N 1
ATOM 747 C CA . GLN A 1 96 ? -22.345 -3.203 26.631 1.00 49.38 96 GLN A CA 1
ATOM 748 C C . GLN A 1 96 ? -22.905 -4.280 27.583 1.00 49.38 96 GLN A C 1
ATOM 750 O O . GLN A 1 96 ? -23.874 -4.011 28.286 1.00 49.38 96 GLN A O 1
ATOM 755 N N . GLU A 1 97 ? -22.282 -5.465 27.642 1.00 46.56 97 GLU A N 1
ATOM 756 C CA . GLU A 1 97 ? -22.616 -6.565 28.570 1.00 46.56 97 GLU A CA 1
ATOM 757 C C . GLU A 1 97 ? -21.747 -6.610 29.850 1.00 46.56 97 GLU A C 1
ATOM 759 O O . GLU A 1 97 ? -21.933 -7.499 30.683 1.00 46.56 97 GLU A O 1
ATOM 764 N N . ARG A 1 98 ? -20.814 -5.666 30.039 1.00 42.75 98 ARG A N 1
ATOM 765 C CA . ARG A 1 98 ? -20.060 -5.473 31.295 1.00 42.75 98 ARG A CA 1
ATOM 766 C C . ARG A 1 98 ? -20.548 -4.251 32.056 1.00 42.75 98 ARG A C 1
ATOM 768 O O . ARG A 1 98 ? -20.522 -4.326 33.304 1.00 42.75 98 ARG A O 1
#

Foldseek 3Di:
DLVVVLVVLVVVVVPDPDDDPVNVVVSVVVVVVSVVVVVVCCCVQPVVVVVVVVVLLVVCVVVVPDDQDDPPHDPVCPVVSVVSSVVSVVVVVVVVVD

Secondary structure (DSSP, 8-state):
-HHHHHHHHHHHHHS-S---HHHHHHHHHHHHHHHHHHHHHHIIIIIHHHHHHHHHHHHHHHH----PPP--S-GGGHHHHHHHHHHHHHHHHHHH--